Protein AF-A0A1E9A6Q1-F1 (afdb_monomer_lite)

Foldseek 3Di:
DVPVVVVCLVCVLVVCVVVLVVCCVVCVVVVPVLVVLCCCCVVCVVVLLVVLVVLLVVLVVCVVCVVVCCPPACVVVDDPVVSVSLNVLSVVLNVLSVVLNVCSVCQPPPDPDSSVNVSSSVVNVVSVVVNVVVVVVRVVVRVVVVVVVVVVVVVVVVVVVVVVVVVVVVVVVVD

Secondary structure (DSSP, 8-state):
-HHHHHHHHHHHHHHHHHHHHHHHHHHHTTSHHHHHHHHHHHHHHHHHHHHHHHHHHHHHHHHHHTTTTTTTSGGGGS-HHHHHHHHHHHHHHHHHHHHHHHHHHSTTTS---HHHHHHHHHHHHHHHHHHHHHHHHHHHHHHHHHHHHHHHHHHHHHHHHHHHHHHHHHHHHT-

Structure (mmCIF, N/CA/C/O backbone):
data_AF-A0A1E9A6Q1-F1
#
_entry.id   AF-A0A1E9A6Q1-F1
#
loop_
_atom_site.group_PDB
_atom_site.id
_atom_site.type_symbol
_atom_site.label_atom_id
_atom_site.label_alt_id
_atom_site.label_comp_id
_atom_site.label_asym_id
_atom_site.label_entity_id
_atom_site.label_seq_id
_atom_site.pdbx_PDB_ins_code
_atom_site.Cartn_x
_atom_site.Cartn_y
_atom_site.Cartn_z
_atom_site.occupancy
_atom_site.B_iso_or_equiv
_atom_site.auth_seq_id
_atom_site.auth_comp_id
_atom_site.auth_asym_id
_atom_site.auth_atom_id
_atom_site.pdbx_PDB_model_num
ATOM 1 N N . MET A 1 1 ? 8.709 -5.903 23.630 1.00 38.72 1 MET A N 1
ATOM 2 C CA . MET A 1 1 ? 8.056 -6.219 22.333 1.00 38.72 1 MET A CA 1
ATOM 3 C C . MET A 1 1 ? 7.554 -4.999 21.548 1.00 38.72 1 MET A C 1
ATOM 5 O O . MET A 1 1 ? 7.829 -4.946 20.360 1.00 38.72 1 MET A O 1
ATOM 9 N N . LYS A 1 2 ? 6.906 -3.986 22.155 1.00 47.47 2 LYS A N 1
ATOM 10 C CA . LYS A 1 2 ? 6.369 -2.810 21.418 1.00 47.47 2 LYS A CA 1
ATOM 11 C C . LYS A 1 2 ? 7.411 -1.926 20.697 1.00 47.47 2 LYS A C 1
ATOM 13 O O . LYS A 1 2 ? 7.104 -1.381 19.648 1.00 47.47 2 LYS A O 1
ATOM 18 N N . LYS A 1 3 ? 8.636 -1.774 21.222 1.00 48.47 3 LYS A N 1
ATOM 19 C CA . LYS A 1 3 ? 9.661 -0.891 20.614 1.00 48.47 3 LYS A CA 1
ATOM 20 C C . LYS A 1 3 ? 10.274 -1.452 19.323 1.00 48.47 3 LYS A C 1
ATOM 22 O O . LYS A 1 3 ? 10.491 -0.691 18.391 1.00 48.47 3 LYS A O 1
ATOM 27 N N . ILE A 1 4 ? 10.516 -2.764 19.267 1.00 51.31 4 ILE A N 1
ATOM 28 C CA . ILE A 1 4 ? 11.171 -3.425 18.125 1.00 51.31 4 ILE A CA 1
ATOM 29 C C . ILE A 1 4 ? 10.253 -3.426 16.902 1.00 51.31 4 ILE A C 1
ATOM 31 O O . ILE A 1 4 ? 10.698 -3.076 15.819 1.00 51.31 4 ILE A O 1
AT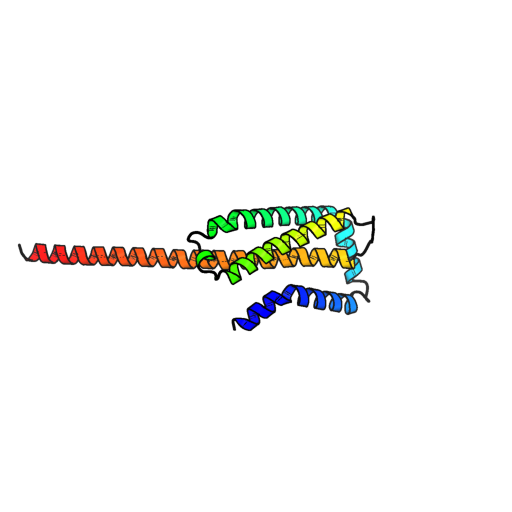OM 35 N N . TRP A 1 5 ? 8.960 -3.704 17.088 1.00 52.59 5 TRP A N 1
ATOM 36 C CA . TRP A 1 5 ? 7.969 -3.621 16.011 1.00 52.59 5 TRP A CA 1
ATOM 37 C C . TRP A 1 5 ? 7.861 -2.216 15.414 1.00 52.59 5 TRP A C 1
ATOM 39 O O . TRP A 1 5 ? 7.876 -2.079 14.199 1.00 52.59 5 TRP A O 1
ATOM 49 N N . VAL A 1 6 ? 7.859 -1.174 16.252 1.00 58.09 6 VAL A N 1
ATOM 50 C CA . VAL A 1 6 ? 7.819 0.228 15.796 1.00 58.09 6 VAL A CA 1
ATOM 51 C C . VAL A 1 6 ? 9.105 0.628 15.059 1.00 58.09 6 VAL A C 1
ATOM 53 O O . VAL A 1 6 ? 9.056 1.396 14.101 1.00 58.09 6 VAL A O 1
ATOM 56 N N . LEU A 1 7 ? 10.262 0.109 15.486 1.00 53.72 7 LEU A N 1
ATOM 57 C CA . LEU A 1 7 ? 11.541 0.283 14.790 1.00 53.72 7 LEU A CA 1
ATOM 58 C C . LEU A 1 7 ? 11.526 -0.419 13.425 1.00 53.72 7 LEU A C 1
ATOM 60 O O . LEU A 1 7 ? 11.816 0.216 12.415 1.00 53.72 7 LEU A O 1
ATOM 64 N N . ILE A 1 8 ? 11.116 -1.686 13.383 1.00 57.28 8 ILE A N 1
ATOM 65 C CA . ILE A 1 8 ? 10.976 -2.458 12.145 1.00 57.28 8 ILE A CA 1
ATOM 66 C C . ILE A 1 8 ? 10.006 -1.752 11.193 1.00 57.28 8 ILE A C 1
ATOM 68 O O . ILE A 1 8 ? 10.341 -1.567 10.034 1.00 57.28 8 ILE A O 1
ATOM 72 N N . GLU A 1 9 ? 8.862 -1.256 11.668 1.00 61.94 9 GLU A N 1
ATOM 73 C CA . GLU A 1 9 ? 7.906 -0.482 10.867 1.00 61.94 9 GLU A CA 1
ATOM 74 C C . GLU A 1 9 ? 8.513 0.795 10.276 1.00 61.94 9 GLU A C 1
ATOM 76 O O . GLU A 1 9 ? 8.374 1.061 9.077 1.00 61.94 9 GLU A O 1
ATOM 81 N N . LYS A 1 10 ? 9.196 1.583 11.115 1.00 65.69 10 LYS A N 1
ATOM 82 C CA . LYS A 1 10 ? 9.752 2.884 10.732 1.00 65.69 10 LYS A CA 1
ATOM 83 C C . LYS A 1 10 ? 10.877 2.739 9.711 1.00 65.69 10 LYS A C 1
ATOM 85 O O . LYS A 1 10 ? 10.986 3.576 8.819 1.00 65.69 10 LYS A O 1
ATOM 90 N N . TYR A 1 11 ? 11.677 1.683 9.830 1.00 68.88 11 TYR A N 1
ATOM 91 C CA . TYR A 1 11 ? 12.839 1.459 8.978 1.00 68.88 11 TYR A CA 1
ATOM 92 C C . TYR A 1 11 ? 12.615 0.417 7.883 1.00 68.88 11 TYR A C 1
ATOM 94 O O . TYR A 1 11 ? 13.499 0.270 7.060 1.00 68.88 11 TYR A O 1
ATOM 102 N N . LEU A 1 12 ? 11.464 -0.261 7.790 1.00 71.62 12 LEU A N 1
ATOM 103 C CA . LEU A 1 12 ? 11.257 -1.344 6.811 1.00 71.62 12 LEU A CA 1
ATOM 104 C C . LEU A 1 12 ? 11.506 -0.901 5.369 1.00 71.62 12 LEU A C 1
ATOM 106 O O . LEU A 1 12 ? 12.171 -1.610 4.631 1.00 71.62 12 LEU A O 1
ATOM 110 N N . LEU A 1 13 ? 11.014 0.283 4.985 1.00 68.62 13 LEU A N 1
ATOM 111 C CA . LEU A 1 13 ? 11.240 0.835 3.644 1.00 68.62 13 LEU A CA 1
ATOM 112 C C . LEU A 1 13 ? 12.719 1.169 3.415 1.00 68.62 13 LEU A C 1
ATOM 114 O O . LEU A 1 13 ? 13.244 0.926 2.336 1.00 68.62 13 LEU A O 1
ATOM 118 N N . PHE A 1 14 ? 13.402 1.680 4.441 1.00 72.44 14 PHE A N 1
ATOM 119 C CA . PHE A 1 14 ? 14.826 2.005 4.369 1.00 72.44 14 PHE A CA 1
ATOM 120 C C . PHE A 1 14 ? 15.695 0.742 4.315 1.00 72.44 14 PHE A C 1
ATOM 122 O O . PHE A 1 14 ? 16.576 0.625 3.475 1.00 72.44 14 PHE A O 1
ATOM 129 N N . ILE A 1 15 ? 15.403 -0.239 5.166 1.00 76.44 15 ILE A N 1
ATOM 130 C CA . ILE A 1 15 ? 16.050 -1.551 5.192 1.00 76.44 15 ILE A CA 1
ATOM 131 C C . ILE A 1 15 ? 15.820 -2.264 3.861 1.00 76.44 15 ILE A C 1
ATOM 133 O O . ILE A 1 15 ? 16.765 -2.810 3.306 1.00 76.44 15 ILE A O 1
ATOM 137 N N . PHE A 1 16 ? 14.600 -2.215 3.318 1.00 79.31 16 PHE A N 1
ATOM 138 C CA . PHE A 1 16 ? 14.285 -2.775 2.008 1.00 79.31 16 PHE A CA 1
ATOM 139 C C . PHE A 1 16 ? 15.075 -2.085 0.895 1.00 79.31 16 PHE A C 1
ATOM 141 O O . PHE A 1 16 ? 15.655 -2.766 0.061 1.00 79.31 16 PHE A O 1
ATOM 148 N N . PHE A 1 17 ? 15.173 -0.753 0.916 1.00 79.38 17 PHE A N 1
ATOM 149 C CA . PHE A 1 17 ? 15.985 0.001 -0.040 1.00 79.38 17 PHE A CA 1
ATOM 150 C C . PHE A 1 17 ? 17.470 -0.391 0.015 1.00 79.38 17 PHE A C 1
ATOM 152 O O . PHE A 1 17 ? 18.090 -0.628 -1.023 1.00 79.38 17 PHE A O 1
ATOM 159 N N . VAL A 1 18 ? 18.036 -0.511 1.221 1.00 80.56 18 VAL A N 1
ATOM 160 C CA . VAL A 1 18 ? 19.438 -0.907 1.431 1.00 80.56 18 VAL A CA 1
ATOM 161 C C . VAL A 1 18 ? 19.674 -2.354 0.991 1.00 80.56 18 VAL A C 1
ATOM 163 O O . VAL A 1 18 ? 20.630 -2.620 0.266 1.00 80.56 18 VAL A O 1
ATOM 166 N N . LEU A 1 19 ? 18.789 -3.283 1.366 1.00 82.31 19 LEU A N 1
ATOM 167 C CA . LEU A 1 19 ? 18.858 -4.684 0.942 1.00 82.31 19 LEU A CA 1
ATOM 168 C C . LEU A 1 19 ? 18.724 -4.824 -0.569 1.00 82.31 19 LEU A C 1
ATOM 170 O O . LEU A 1 19 ? 19.503 -5.548 -1.175 1.00 82.31 19 LEU A O 1
ATOM 174 N N . TYR A 1 20 ? 17.776 -4.120 -1.182 1.00 80.56 20 TYR A N 1
ATOM 175 C CA . TYR A 1 20 ? 17.588 -4.146 -2.627 1.00 80.56 20 TYR A CA 1
ATOM 176 C C . TYR A 1 20 ? 18.821 -3.611 -3.358 1.00 80.56 20 TYR A C 1
ATOM 178 O O . TYR A 1 20 ? 19.280 -4.227 -4.314 1.00 80.56 20 TYR A O 1
ATOM 186 N N . SER A 1 21 ? 19.414 -2.523 -2.859 1.00 78.94 21 SER A N 1
ATOM 187 C CA . SER A 1 21 ? 20.652 -1.970 -3.416 1.00 78.94 21 SER A CA 1
ATOM 188 C C . SER A 1 21 ? 21.826 -2.949 -3.290 1.00 78.94 21 SER A C 1
ATOM 190 O O . SER A 1 21 ? 22.585 -3.114 -4.240 1.00 78.94 21 SER A O 1
ATOM 192 N N . LEU A 1 22 ? 21.947 -3.654 -2.159 1.00 81.00 22 LEU A N 1
ATOM 193 C CA . LEU A 1 22 ? 22.960 -4.698 -1.954 1.00 81.00 22 LEU A CA 1
ATOM 194 C C . LEU A 1 22 ? 22.743 -5.911 -2.868 1.00 81.00 22 LEU A C 1
ATOM 196 O O . LEU A 1 22 ? 23.688 -6.383 -3.494 1.00 81.00 22 LEU A O 1
ATOM 200 N N . ILE A 1 23 ? 21.505 -6.400 -2.974 1.00 79.06 23 ILE A N 1
ATOM 201 C CA . ILE A 1 23 ? 21.120 -7.505 -3.863 1.00 79.06 23 ILE A CA 1
ATOM 202 C C . ILE A 1 23 ? 21.427 -7.130 -5.309 1.00 79.06 23 ILE A C 1
ATOM 204 O O . ILE A 1 23 ? 22.001 -7.931 -6.038 1.00 79.06 23 ILE A O 1
ATOM 208 N N . TYR A 1 24 ? 21.099 -5.907 -5.717 1.00 74.88 24 TYR A N 1
ATOM 209 C CA . TYR A 1 24 ? 21.413 -5.415 -7.048 1.00 74.88 24 TYR A CA 1
ATOM 210 C C . TYR A 1 24 ? 22.920 -5.296 -7.283 1.00 74.88 24 TYR A C 1
ATOM 212 O O . TYR A 1 24 ? 23.399 -5.658 -8.350 1.00 74.88 24 TYR A O 1
ATOM 220 N N . TRP A 1 25 ? 23.691 -4.857 -6.291 1.00 75.31 25 TRP A N 1
ATOM 221 C CA . TRP A 1 25 ? 25.145 -4.798 -6.417 1.00 75.31 25 TRP A CA 1
ATOM 222 C C . TRP A 1 25 ? 25.772 -6.194 -6.580 1.00 75.31 25 TRP A C 1
ATOM 224 O O . TRP A 1 25 ? 26.616 -6.385 -7.451 1.00 75.31 25 TRP A O 1
ATOM 234 N N . PHE A 1 26 ? 25.302 -7.190 -5.821 1.00 72.06 26 PHE A N 1
ATOM 235 C CA . PHE A 1 26 ? 25.804 -8.569 -5.893 1.00 72.06 26 PHE A CA 1
ATOM 236 C C . PHE A 1 26 ? 25.308 -9.355 -7.116 1.00 72.06 26 PHE A C 1
ATOM 238 O O . PHE A 1 26 ? 26.082 -10.064 -7.753 1.00 72.06 26 PHE A O 1
ATOM 245 N N . LEU A 1 27 ? 24.016 -9.271 -7.442 1.00 67.00 27 LEU A N 1
ATOM 246 C CA . LEU A 1 27 ? 23.370 -10.090 -8.478 1.00 67.00 27 LEU A CA 1
ATOM 247 C C . LEU A 1 27 ? 23.131 -9.339 -9.791 1.00 67.00 27 LEU A C 1
ATOM 249 O O . LEU A 1 27 ? 23.028 -9.970 -10.843 1.00 67.00 27 LEU A O 1
ATOM 253 N N . GLY A 1 28 ? 23.052 -8.009 -9.755 1.00 59.12 28 GLY A N 1
ATOM 254 C CA . GLY A 1 28 ? 22.975 -7.171 -10.953 1.00 59.12 28 GLY A CA 1
ATOM 255 C C . GLY A 1 28 ? 24.265 -7.215 -11.768 1.00 59.12 28 GLY A C 1
ATOM 256 O O . GLY A 1 28 ? 24.197 -7.111 -12.989 1.00 59.12 28 GLY A O 1
ATOM 257 N N . HIS A 1 29 ? 25.411 -7.491 -11.131 1.00 60.12 29 HIS A N 1
ATOM 258 C CA . HIS A 1 29 ? 26.673 -7.741 -11.834 1.00 60.12 29 HIS A CA 1
ATOM 259 C C . HIS A 1 29 ? 26.597 -8.960 -12.772 1.00 60.12 29 HIS A C 1
ATOM 261 O O . HIS A 1 29 ? 27.186 -8.950 -13.848 1.00 60.12 29 HIS A O 1
ATOM 267 N N . ASN A 1 30 ? 25.786 -9.967 -12.424 1.00 62.53 30 ASN A N 1
ATOM 268 C CA . ASN A 1 30 ? 25.598 -11.179 -13.226 1.00 62.53 30 ASN A CA 1
ATOM 269 C C . ASN A 1 30 ? 24.520 -11.037 -14.323 1.00 62.53 30 ASN A C 1
ATOM 271 O O . ASN A 1 30 ? 24.130 -12.043 -14.909 1.00 62.53 30 ASN A O 1
ATOM 275 N N . ASN A 1 31 ? 24.018 -9.824 -14.605 1.00 68.75 31 ASN A N 1
ATOM 276 C CA . ASN A 1 31 ? 23.043 -9.460 -15.655 1.00 68.75 31 ASN A CA 1
ATOM 277 C C . ASN A 1 31 ? 21.668 -10.171 -15.661 1.00 68.75 31 ASN A C 1
ATOM 279 O O . ASN A 1 31 ? 20.727 -9.649 -16.258 1.00 68.75 31 ASN A O 1
ATOM 283 N N . ILE A 1 32 ? 21.493 -11.307 -14.982 1.00 75.19 32 ILE A N 1
ATOM 284 C CA . ILE A 1 32 ? 20.263 -12.117 -15.019 1.00 75.19 32 ILE A CA 1
ATOM 285 C C . ILE A 1 32 ? 19.069 -11.325 -14.477 1.00 75.19 32 ILE A C 1
ATOM 287 O O . ILE A 1 32 ? 18.064 -11.172 -15.167 1.00 75.19 32 ILE A O 1
ATOM 291 N N . LEU A 1 33 ? 19.191 -10.754 -13.276 1.00 72.62 33 LEU A N 1
ATOM 292 C CA . LEU A 1 33 ? 18.111 -9.993 -12.636 1.00 72.62 33 LEU A CA 1
ATOM 293 C C . LEU A 1 33 ? 17.697 -8.768 -13.466 1.00 72.62 33 LEU A C 1
ATOM 295 O O . LEU A 1 33 ? 16.508 -8.530 -13.665 1.00 72.62 33 LEU A O 1
ATOM 299 N N . ASN A 1 34 ? 18.674 -8.052 -14.025 1.00 72.81 34 ASN A N 1
ATOM 300 C CA . ASN A 1 34 ? 18.422 -6.915 -14.908 1.00 72.81 34 ASN A CA 1
ATOM 301 C C . ASN A 1 34 ? 17.711 -7.320 -16.199 1.00 72.81 34 ASN A C 1
ATOM 303 O O . ASN A 1 34 ? 16.773 -6.649 -16.616 1.00 72.81 34 ASN A O 1
ATOM 307 N N . SER A 1 35 ? 18.124 -8.428 -16.818 1.00 77.25 35 SER A N 1
ATOM 308 C CA . SER A 1 35 ? 17.509 -8.913 -18.055 1.00 77.25 35 SER A CA 1
ATOM 309 C C . SER A 1 35 ? 16.052 -9.345 -17.857 1.00 77.25 35 SER A C 1
ATOM 311 O O . SER A 1 35 ? 15.204 -9.031 -18.690 1.00 77.25 35 SER A O 1
ATOM 313 N N . VAL A 1 36 ? 15.734 -9.983 -16.724 1.00 78.38 36 VAL A N 1
ATOM 314 C CA . VAL A 1 36 ? 14.360 -10.369 -16.371 1.00 78.38 36 VAL A CA 1
ATOM 315 C C . VAL A 1 36 ? 13.501 -9.134 -16.111 1.00 78.38 36 VAL A C 1
ATOM 317 O O . VAL A 1 36 ? 12.411 -9.032 -16.671 1.00 78.38 36 VAL A O 1
ATOM 320 N N . PHE A 1 37 ? 13.983 -8.177 -15.309 1.00 78.06 37 PHE A N 1
ATOM 321 C CA . PHE A 1 37 ? 13.235 -6.946 -15.048 1.00 78.06 37 PHE A CA 1
ATOM 322 C C . PHE A 1 37 ? 13.019 -6.127 -16.311 1.00 78.06 37 PHE A C 1
ATOM 324 O O . PHE A 1 37 ? 11.896 -5.693 -16.544 1.00 78.06 37 PHE A O 1
ATOM 331 N N . LYS A 1 38 ? 14.044 -5.986 -17.155 1.00 81.00 38 LYS A N 1
ATOM 332 C CA . LYS A 1 38 ? 13.921 -5.313 -18.448 1.00 81.00 38 LYS A CA 1
ATOM 333 C C . LYS A 1 38 ? 12.855 -5.978 -19.319 1.00 81.00 38 LYS A C 1
ATOM 335 O O . LYS A 1 38 ? 11.979 -5.307 -19.840 1.00 81.00 38 LYS A O 1
ATOM 340 N N . LEU A 1 39 ? 12.858 -7.309 -19.402 1.00 82.25 39 LEU A N 1
ATOM 341 C CA . LEU A 1 39 ? 11.871 -8.047 -20.191 1.00 82.25 39 LEU A CA 1
ATOM 342 C C . LEU A 1 39 ? 10.443 -7.874 -19.658 1.00 82.25 39 LEU A C 1
ATOM 344 O O . LEU A 1 39 ? 9.509 -7.787 -20.453 1.00 82.25 39 LEU A O 1
ATOM 348 N N . ILE A 1 40 ? 10.263 -7.834 -18.336 1.00 80.69 40 ILE A N 1
ATOM 349 C CA . ILE A 1 40 ? 8.954 -7.611 -17.710 1.00 80.69 40 ILE A CA 1
ATOM 350 C C . ILE A 1 40 ? 8.486 -6.172 -17.938 1.00 80.69 40 ILE A C 1
ATOM 352 O O . ILE A 1 40 ? 7.348 -5.982 -18.361 1.00 80.69 40 ILE A O 1
ATOM 356 N N . ILE A 1 41 ? 9.344 -5.186 -17.679 1.00 81.25 41 ILE A N 1
ATOM 357 C CA . ILE A 1 41 ? 9.017 -3.762 -17.799 1.00 81.25 41 ILE A CA 1
ATOM 358 C C . ILE A 1 41 ? 8.713 -3.430 -19.262 1.00 81.25 41 ILE A C 1
ATOM 360 O O . ILE A 1 41 ? 7.595 -3.023 -19.556 1.00 81.25 41 ILE A O 1
ATOM 364 N N . ASP A 1 42 ? 9.614 -3.738 -20.194 1.00 79.56 42 ASP A N 1
ATOM 365 C CA . ASP A 1 42 ? 9.457 -3.361 -21.605 1.00 79.56 42 ASP A CA 1
ATOM 366 C C . ASP A 1 42 ? 8.236 -4.036 -22.254 1.00 79.56 42 ASP A C 1
ATOM 368 O O . ASP A 1 42 ? 7.524 -3.423 -23.045 1.00 79.56 42 ASP A O 1
ATOM 372 N N . LYS A 1 43 ? 7.948 -5.306 -21.920 1.00 80.81 43 LYS A N 1
ATOM 373 C CA . LYS A 1 43 ? 6.824 -6.040 -22.537 1.00 80.81 43 LYS A CA 1
ATOM 374 C C . LYS A 1 43 ? 5.475 -5.798 -21.874 1.00 80.81 43 LYS A C 1
ATOM 376 O O . LYS A 1 43 ? 4.451 -6.141 -22.467 1.00 80.81 43 LYS A O 1
ATOM 381 N N . ARG A 1 44 ? 5.445 -5.342 -20.620 1.00 83.81 44 ARG A N 1
ATOM 382 C CA . ARG A 1 44 ? 4.213 -5.253 -19.818 1.00 83.81 44 ARG A CA 1
ATOM 383 C C . ARG A 1 44 ? 4.006 -3.887 -19.172 1.00 83.81 44 ARG A C 1
ATOM 385 O O . ARG A 1 44 ? 3.134 -3.795 -18.311 1.00 83.81 44 ARG A O 1
ATOM 392 N N . ASN A 1 45 ? 4.729 -2.848 -19.591 1.00 82.31 45 ASN A N 1
ATOM 393 C CA . ASN A 1 45 ? 4.640 -1.510 -19.001 1.00 82.31 45 ASN A CA 1
ATOM 394 C C . ASN A 1 45 ? 3.187 -1.020 -18.878 1.00 82.31 45 ASN A C 1
ATOM 396 O O . ASN A 1 45 ? 2.749 -0.668 -17.788 1.00 82.31 45 ASN A O 1
ATOM 400 N N . ASP A 1 46 ? 2.391 -1.139 -19.945 1.00 85.38 46 ASP A N 1
ATOM 401 C CA . ASP A 1 46 ? 0.976 -0.731 -19.946 1.00 85.38 46 ASP A CA 1
ATOM 402 C C . ASP A 1 46 ? 0.153 -1.430 -18.854 1.00 85.38 46 ASP A C 1
ATOM 404 O O . ASP A 1 46 ? -0.677 -0.824 -18.175 1.00 85.38 46 ASP A O 1
ATOM 408 N N . VAL A 1 47 ? 0.404 -2.725 -18.641 1.00 89.50 47 VAL A N 1
ATOM 409 C CA . VAL A 1 47 ? -0.260 -3.503 -17.589 1.00 89.50 47 VAL A CA 1
ATOM 410 C C . VAL A 1 47 ? 0.181 -3.012 -16.211 1.00 89.50 47 VAL A C 1
ATOM 412 O O . VAL A 1 47 ? -0.654 -2.877 -15.318 1.00 89.50 47 VAL A O 1
ATOM 415 N N . LEU A 1 48 ? 1.469 -2.721 -16.025 1.00 89.50 48 LEU A N 1
ATOM 416 C CA . LEU A 1 48 ? 2.010 -2.244 -14.752 1.00 89.50 48 LEU A CA 1
ATOM 417 C C . LEU A 1 48 ? 1.500 -0.836 -14.404 1.00 89.50 48 LEU A C 1
ATOM 419 O O . LEU A 1 48 ? 1.127 -0.592 -13.255 1.00 89.50 48 LEU A O 1
ATOM 423 N N . VAL A 1 49 ? 1.388 0.061 -15.385 1.00 90.06 49 VAL A N 1
ATOM 424 C CA . VAL A 1 49 ? 0.787 1.398 -15.229 1.00 90.06 49 VAL A CA 1
ATOM 425 C C . VAL A 1 49 ? -0.697 1.300 -14.859 1.00 90.06 49 VAL A C 1
ATOM 427 O O . VAL A 1 49 ? -1.174 2.019 -13.973 1.00 90.06 49 VAL A O 1
ATOM 430 N N . ASN A 1 50 ? -1.431 0.360 -15.458 1.00 92.56 50 ASN A N 1
ATOM 431 C CA . ASN A 1 50 ? -2.819 0.089 -15.081 1.00 92.56 50 ASN A CA 1
ATOM 432 C C . ASN A 1 50 ? -2.931 -0.417 -13.635 1.00 92.56 50 ASN A C 1
ATOM 434 O O . ASN A 1 50 ? -3.777 0.059 -12.877 1.00 92.56 50 ASN A O 1
ATOM 438 N N . VAL A 1 51 ? -2.050 -1.330 -13.213 1.00 91.94 51 VAL A N 1
ATOM 439 C CA . VAL A 1 51 ? -1.991 -1.800 -11.818 1.00 91.94 51 VAL A CA 1
ATOM 440 C C . VAL A 1 51 ? -1.701 -0.643 -10.857 1.00 91.94 51 VAL A C 1
ATOM 442 O O . VAL A 1 51 ? -2.370 -0.520 -9.830 1.00 91.94 51 VAL A O 1
ATOM 445 N N . ALA A 1 52 ? -0.767 0.246 -11.198 1.00 92.50 52 ALA A N 1
ATOM 446 C CA . ALA A 1 52 ? -0.473 1.432 -10.396 1.00 92.50 52 ALA A CA 1
ATOM 447 C C . ALA A 1 52 ? -1.695 2.355 -10.254 1.00 92.50 52 ALA A C 1
ATOM 449 O O . ALA A 1 52 ? -1.983 2.846 -9.162 1.00 92.50 52 ALA A O 1
ATOM 450 N N . SER A 1 53 ? -2.466 2.527 -11.329 1.00 93.56 53 SER A N 1
ATOM 451 C CA . SER A 1 53 ? -3.707 3.313 -11.322 1.00 93.56 53 SER A CA 1
ATOM 452 C C . SER A 1 53 ? -4.775 2.700 -10.408 1.00 93.56 53 SER A C 1
ATOM 454 O O . SER A 1 53 ? -5.434 3.415 -9.649 1.00 93.56 53 SER A O 1
ATOM 456 N N . ILE A 1 54 ? -4.902 1.368 -10.402 1.00 94.81 54 ILE A N 1
ATOM 457 C CA . ILE A 1 54 ? -5.784 0.642 -9.473 1.00 94.81 54 ILE A CA 1
ATOM 458 C C . ILE A 1 54 ? -5.351 0.882 -8.024 1.00 94.81 54 ILE A C 1
ATOM 460 O O . ILE A 1 54 ? -6.191 1.153 -7.163 1.00 94.81 54 ILE A O 1
ATOM 464 N N . PHE A 1 55 ? -4.048 0.826 -7.739 1.00 93.44 55 PHE A N 1
ATOM 465 C CA . PHE A 1 55 ? -3.538 1.098 -6.397 1.00 93.44 55 PHE A CA 1
ATOM 466 C C . PHE A 1 55 ? -3.830 2.528 -5.947 1.00 93.44 55 PHE A C 1
ATOM 468 O O . PHE A 1 55 ? -4.265 2.716 -4.812 1.00 93.44 55 PHE A O 1
ATOM 475 N N . ILE A 1 56 ? -3.687 3.523 -6.826 1.00 93.88 56 ILE A N 1
ATOM 476 C CA . ILE A 1 56 ? -4.083 4.908 -6.529 1.00 93.88 56 ILE A CA 1
ATOM 477 C C . ILE A 1 56 ? -5.563 4.970 -6.131 1.00 93.88 56 ILE A C 1
ATOM 479 O O . ILE A 1 56 ? -5.885 5.506 -5.069 1.00 93.88 56 ILE A O 1
ATOM 483 N N . GLY A 1 57 ? -6.455 4.373 -6.929 1.00 92.38 57 GLY A N 1
ATOM 484 C CA . GLY A 1 57 ? -7.889 4.328 -6.630 1.00 92.38 57 GLY A CA 1
ATOM 485 C C . GLY A 1 57 ? -8.196 3.651 -5.291 1.00 92.38 57 GLY A C 1
ATOM 486 O O . GLY A 1 57 ? -9.001 4.155 -4.501 1.00 92.38 57 GLY A O 1
ATOM 487 N N . MET A 1 58 ? -7.501 2.554 -4.985 1.00 93.38 58 MET A N 1
ATOM 488 C CA . MET A 1 58 ? -7.613 1.853 -3.706 1.00 93.38 58 MET A CA 1
ATOM 489 C C . MET A 1 58 ? -7.168 2.739 -2.534 1.00 93.38 58 MET A C 1
ATOM 491 O O . MET A 1 58 ? -7.888 2.835 -1.541 1.00 93.38 58 MET A O 1
ATOM 495 N N . TYR A 1 59 ? -6.020 3.414 -2.630 1.00 93.44 59 TYR A N 1
ATOM 496 C CA . TYR A 1 59 ? -5.526 4.280 -1.556 1.00 93.44 59 TYR A CA 1
ATOM 497 C C . TYR A 1 59 ? -6.443 5.473 -1.302 1.00 93.44 59 TYR A C 1
ATOM 499 O O . TYR A 1 59 ? -6.715 5.778 -0.141 1.00 93.44 59 TYR A O 1
ATOM 507 N N . ILE A 1 60 ? -6.964 6.109 -2.356 1.00 92.69 60 ILE A N 1
ATOM 508 C CA . ILE A 1 60 ? -7.952 7.190 -2.228 1.00 92.69 60 ILE A CA 1
ATOM 509 C C . ILE A 1 60 ? -9.209 6.667 -1.531 1.00 92.69 60 ILE A C 1
ATOM 511 O O . ILE A 1 60 ? -9.681 7.282 -0.578 1.00 92.69 60 ILE A O 1
ATOM 515 N N . SER A 1 61 ? -9.714 5.505 -1.950 1.00 91.38 61 SER A N 1
ATOM 516 C CA . SER A 1 61 ? -10.900 4.891 -1.346 1.00 91.38 61 SER A CA 1
ATOM 517 C C . SER A 1 61 ? -10.690 4.613 0.142 1.00 91.38 61 SER A C 1
ATOM 519 O O . SER A 1 61 ? -11.509 5.010 0.966 1.00 91.38 61 SER A O 1
ATOM 521 N N . ILE A 1 62 ? -9.562 4.003 0.519 1.00 87.19 62 ILE A N 1
ATOM 522 C CA . ILE A 1 62 ? -9.233 3.751 1.928 1.00 87.19 62 ILE A CA 1
ATOM 523 C C . ILE A 1 62 ? -9.160 5.069 2.705 1.00 87.19 62 ILE A C 1
ATOM 525 O O . ILE A 1 62 ? -9.694 5.141 3.808 1.00 87.19 62 ILE A O 1
ATOM 529 N N . LEU A 1 63 ? -8.547 6.111 2.135 1.00 88.12 63 LEU A N 1
ATOM 530 C CA . LEU A 1 63 ? -8.401 7.420 2.774 1.00 88.12 63 LEU A CA 1
ATOM 531 C C . LEU A 1 63 ? -9.753 8.119 2.991 1.00 88.12 63 LEU A C 1
ATOM 533 O O . LEU A 1 63 ? -9.941 8.752 4.026 1.00 88.12 63 LEU A O 1
ATOM 537 N N . LEU A 1 64 ? -10.703 7.961 2.065 1.00 86.81 64 LEU A N 1
ATOM 538 C CA . LEU A 1 64 ? -12.060 8.508 2.176 1.00 86.81 64 LEU A CA 1
ATOM 539 C C . LEU A 1 64 ? -12.920 7.772 3.204 1.00 86.81 64 LEU A C 1
ATOM 541 O O . LEU A 1 64 ? -13.699 8.403 3.915 1.00 86.81 64 LEU A O 1
ATOM 545 N N . ILE A 1 65 ? -12.795 6.447 3.299 1.00 81.69 65 ILE A N 1
ATOM 546 C CA . ILE A 1 65 ? -13.584 5.673 4.266 1.00 81.69 65 ILE A CA 1
ATOM 547 C C . ILE A 1 65 ? -12.948 5.751 5.670 1.00 81.69 65 ILE A C 1
ATOM 549 O O . ILE A 1 65 ? -13.634 5.594 6.680 1.00 81.69 65 ILE A O 1
ATOM 553 N N . TYR A 1 66 ? -11.655 6.079 5.753 1.00 76.12 66 TYR A N 1
ATOM 554 C CA . TYR A 1 66 ? -10.877 6.169 6.992 1.00 76.12 66 TYR A CA 1
ATOM 555 C C . TYR A 1 66 ? -11.548 6.953 8.141 1.00 76.12 66 TYR A C 1
ATOM 557 O O . TYR A 1 66 ? -11.590 6.430 9.256 1.00 76.12 66 TYR A O 1
ATOM 565 N N . PRO A 1 67 ? -12.115 8.160 7.921 1.00 71.94 67 PRO A N 1
ATOM 566 C CA . PRO A 1 67 ? -12.770 8.939 8.974 1.00 71.94 67 PRO A CA 1
ATOM 567 C C . PRO A 1 67 ? -14.085 8.315 9.449 1.00 71.94 67 PRO A C 1
ATOM 569 O O . PRO A 1 67 ? -14.403 8.379 10.634 1.00 71.94 67 PRO A O 1
ATOM 572 N N . SER A 1 68 ? -14.833 7.676 8.544 1.00 68.50 68 SER A N 1
ATOM 573 C CA . SER A 1 68 ? -16.139 7.069 8.851 1.00 68.50 68 SER A CA 1
ATOM 574 C C . SER A 1 68 ? -16.017 5.933 9.863 1.00 68.50 68 SER A C 1
ATOM 576 O O . SER A 1 68 ? -16.895 5.721 10.691 1.00 68.50 68 SER A O 1
ATOM 578 N N . TYR A 1 69 ? -14.889 5.231 9.839 1.00 63.28 69 TYR A N 1
ATOM 579 C CA . TYR A 1 69 ? -14.591 4.161 10.777 1.00 63.28 69 TYR A CA 1
ATOM 580 C C . TYR A 1 69 ? -13.985 4.627 12.109 1.00 63.28 69 TYR A C 1
ATOM 582 O O . TYR A 1 69 ? -13.818 3.823 13.032 1.00 63.28 69 TYR A O 1
ATOM 590 N N . MET A 1 70 ? -13.644 5.912 12.226 1.00 59.91 70 MET A N 1
ATOM 591 C CA . MET A 1 70 ? -13.088 6.484 13.451 1.00 59.91 70 MET A CA 1
ATOM 592 C C . MET A 1 70 ? -14.144 6.581 14.561 1.00 59.91 70 MET A C 1
ATOM 594 O O . MET A 1 70 ? -13.808 6.509 15.738 1.00 59.91 70 MET A O 1
ATOM 598 N N . ILE A 1 71 ? -15.425 6.692 14.197 1.00 54.88 71 ILE A N 1
ATOM 599 C CA . ILE A 1 71 ? -16.536 6.816 15.142 1.00 54.88 71 ILE A CA 1
ATOM 600 C C . ILE A 1 71 ? -17.064 5.411 15.474 1.00 54.88 71 ILE A C 1
ATOM 602 O O . ILE A 1 71 ? -17.822 4.817 14.712 1.00 54.88 71 ILE A O 1
ATOM 606 N N . GLY A 1 72 ? -16.647 4.858 16.618 1.00 55.22 72 GLY A N 1
ATOM 607 C CA . GLY A 1 72 ? -17.185 3.607 17.176 1.00 55.22 72 GLY A CA 1
ATOM 608 C C . GLY A 1 72 ? -16.579 2.291 16.656 1.00 55.22 72 GLY A C 1
ATOM 609 O O . GLY A 1 72 ? -16.962 1.225 17.152 1.00 55.22 72 GLY A O 1
ATOM 610 N N . GLY A 1 73 ? -15.634 2.343 15.709 1.00 59.12 73 GLY A N 1
ATOM 611 C CA . GLY A 1 73 ? -14.843 1.196 15.230 1.00 59.12 73 GLY A CA 1
ATOM 612 C C . GLY A 1 73 ? -13.575 0.943 16.059 1.00 59.12 73 GLY A C 1
ATOM 613 O O . GLY A 1 73 ? -13.283 1.644 17.025 1.00 59.12 73 GLY A O 1
ATOM 614 N N . GLY A 1 74 ? -12.763 -0.053 15.711 1.00 56.44 74 GLY A N 1
ATOM 615 C CA . GLY A 1 74 ? -11.506 -0.338 16.427 1.00 56.44 74 GLY A CA 1
ATOM 616 C C . GLY A 1 74 ? -1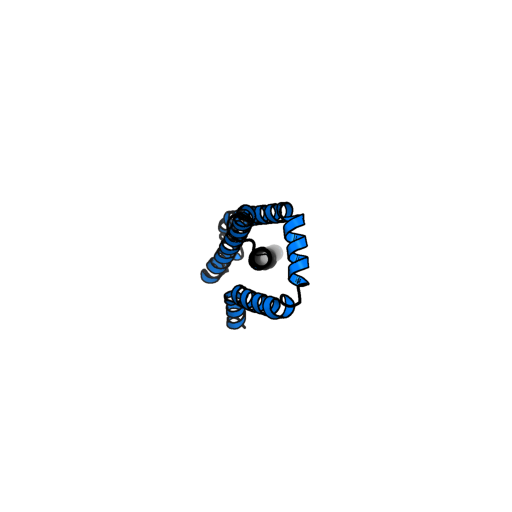0.415 0.697 16.211 1.00 56.44 74 GLY A C 1
ATOM 617 O O . GLY A 1 74 ? -9.501 0.767 17.034 1.00 56.44 74 GLY A O 1
ATOM 618 N N . LEU A 1 75 ? -10.550 1.546 15.187 1.00 57.44 75 LEU A N 1
ATOM 619 C CA . LEU A 1 75 ? -9.756 2.766 15.008 1.00 57.44 75 LEU A CA 1
ATOM 620 C C . LEU A 1 75 ? -9.919 3.754 16.169 1.00 57.44 75 LEU A C 1
ATOM 622 O O . LEU A 1 75 ? -8.951 4.430 16.504 1.00 57.44 75 LEU A O 1
ATOM 626 N N . ASP A 1 76 ? -11.078 3.783 16.832 1.00 57.97 76 ASP A N 1
ATOM 627 C CA . ASP A 1 76 ? -11.334 4.621 18.015 1.00 57.97 76 ASP A CA 1
ATOM 628 C C . ASP A 1 76 ? -10.428 4.230 19.200 1.00 57.97 76 ASP A C 1
ATOM 630 O O . ASP A 1 76 ? -10.007 5.047 20.017 1.00 57.97 76 ASP A O 1
ATOM 634 N N . LYS A 1 77 ? -10.037 2.949 19.265 1.00 59.66 77 LYS A N 1
ATOM 635 C CA . LYS A 1 77 ? -9.117 2.432 20.289 1.00 59.66 77 LYS A CA 1
ATOM 636 C C . LYS A 1 77 ? -7.642 2.583 19.916 1.00 59.66 77 LYS A C 1
ATOM 638 O O . LYS A 1 77 ? -6.778 2.348 20.769 1.00 59.66 77 LYS A O 1
ATOM 643 N N . LEU A 1 78 ? -7.311 2.942 18.672 1.00 63.06 78 LEU A N 1
ATOM 644 C CA . LEU A 1 78 ? -5.927 3.226 18.307 1.00 63.06 78 LEU A CA 1
ATOM 645 C C . LEU A 1 78 ? -5.504 4.568 18.907 1.00 63.06 78 LEU A C 1
ATOM 647 O O . LEU A 1 78 ? -6.167 5.589 18.768 1.00 63.06 78 LEU A O 1
ATOM 651 N N . SER A 1 79 ? -4.329 4.584 19.543 1.00 62.94 79 SER A N 1
ATOM 652 C CA . SER A 1 79 ? -3.725 5.849 19.970 1.00 62.94 79 SER A CA 1
ATOM 653 C C . SER A 1 79 ? -3.597 6.807 18.776 1.00 62.94 79 SER A C 1
ATOM 655 O O . SER A 1 79 ? -3.232 6.371 17.679 1.00 62.94 79 SER A O 1
ATOM 657 N N . LYS A 1 80 ? -3.800 8.117 18.997 1.00 68.56 80 LYS A N 1
ATOM 658 C CA . LYS A 1 80 ? -3.638 9.174 17.970 1.00 68.56 80 LYS A CA 1
ATOM 659 C C . LYS A 1 80 ? -2.343 9.025 17.152 1.00 68.56 80 LYS A C 1
ATOM 661 O O . LYS A 1 80 ? -2.304 9.337 15.968 1.00 68.56 80 LYS A O 1
ATOM 666 N N . LYS A 1 81 ? -1.282 8.500 17.774 1.00 68.19 81 LYS A N 1
ATOM 667 C CA . LYS A 1 81 ? 0.006 8.222 17.131 1.00 68.19 81 LYS A CA 1
ATOM 668 C C . LYS A 1 81 ? -0.076 7.131 16.060 1.00 68.19 81 LYS A C 1
ATOM 670 O O . LYS A 1 81 ? 0.450 7.321 14.970 1.00 68.19 81 LYS A O 1
ATOM 675 N N . ASN A 1 82 ? -0.720 6.005 16.351 1.00 69.69 82 ASN A N 1
ATOM 676 C CA . ASN A 1 82 ? -0.830 4.902 15.393 1.00 69.69 82 ASN A CA 1
ATOM 677 C C . ASN A 1 82 ? -1.781 5.252 14.242 1.00 69.69 82 ASN A C 1
ATOM 679 O O . ASN A 1 82 ? -1.527 4.867 13.105 1.00 69.69 82 ASN A O 1
ATOM 683 N N . TYR A 1 83 ? -2.810 6.056 14.524 1.00 73.56 83 TYR A N 1
ATOM 684 C CA . TYR A 1 83 ? -3.671 6.649 13.503 1.00 73.56 83 TYR A CA 1
ATOM 685 C C . TYR A 1 83 ? -2.864 7.464 12.477 1.00 73.56 83 TYR A C 1
ATOM 687 O O . TYR A 1 83 ? -2.917 7.195 11.278 1.00 73.56 83 TYR A O 1
ATOM 695 N N . LEU A 1 84 ? -2.019 8.389 12.936 1.00 76.25 84 LEU A N 1
ATOM 696 C CA . LEU A 1 84 ? -1.175 9.178 12.031 1.00 76.25 84 LEU A CA 1
ATOM 697 C C . LEU A 1 84 ? -0.186 8.312 11.238 1.00 76.25 84 LEU A C 1
ATOM 699 O O . LEU A 1 84 ? 0.058 8.578 10.063 1.00 76.25 84 LEU A O 1
ATOM 703 N N . ILE A 1 85 ? 0.367 7.261 11.855 1.00 77.44 85 ILE A N 1
ATOM 704 C CA . ILE A 1 85 ? 1.273 6.317 11.180 1.00 77.44 85 ILE A CA 1
ATOM 705 C C . ILE A 1 85 ? 0.554 5.593 10.035 1.00 77.44 85 ILE A C 1
ATOM 707 O O . ILE A 1 85 ? 1.085 5.504 8.931 1.00 77.44 85 ILE A O 1
ATOM 711 N N . SER A 1 86 ? -0.667 5.126 10.275 1.00 78.12 86 SER A N 1
ATOM 712 C CA . SER A 1 86 ? -1.448 4.403 9.273 1.00 78.12 86 SER A CA 1
ATOM 713 C C . SER A 1 86 ? -1.859 5.267 8.075 1.00 78.12 86 SER A C 1
ATOM 715 O O . SER A 1 86 ? -1.639 4.864 6.933 1.00 78.12 86 SER A O 1
ATOM 717 N N . ILE A 1 87 ? -2.324 6.500 8.314 1.00 83.44 87 ILE A N 1
ATOM 718 C CA . ILE A 1 87 ? -2.591 7.476 7.245 1.00 83.44 87 ILE A CA 1
ATOM 719 C C . ILE A 1 87 ? -1.322 7.768 6.454 1.00 83.44 87 ILE A C 1
ATOM 721 O O . ILE A 1 87 ? -1.343 7.804 5.225 1.00 83.44 87 ILE A O 1
ATOM 725 N N . ARG A 1 88 ? -0.192 7.930 7.148 1.00 86.00 88 ARG A N 1
ATOM 726 C CA . ARG A 1 88 ? 1.092 8.163 6.493 1.00 86.00 88 ARG A CA 1
ATOM 727 C C . ARG A 1 88 ? 1.454 7.028 5.534 1.00 86.00 88 ARG A C 1
ATOM 729 O O . ARG A 1 88 ? 1.989 7.317 4.471 1.00 86.00 88 ARG A O 1
ATOM 736 N N . TYR A 1 89 ? 1.167 5.767 5.854 1.00 85.19 89 TYR A N 1
ATOM 737 C CA . TYR A 1 89 ? 1.423 4.665 4.919 1.00 85.19 89 TYR A CA 1
ATOM 738 C C . TYR A 1 89 ? 0.534 4.703 3.686 1.00 85.19 89 TYR A C 1
ATOM 740 O O . TYR A 1 89 ? 1.036 4.448 2.596 1.00 85.19 89 TYR A O 1
ATOM 748 N N . ILE A 1 90 ? -0.740 5.057 3.847 1.00 88.50 90 ILE A N 1
ATOM 749 C CA . ILE A 1 90 ? -1.667 5.208 2.721 1.00 88.50 90 ILE A CA 1
ATOM 750 C C . ILE A 1 90 ? -1.174 6.325 1.792 1.00 88.50 90 ILE A C 1
ATOM 752 O O . ILE A 1 90 ? -1.054 6.112 0.589 1.00 88.50 90 ILE A O 1
ATOM 756 N N . ILE A 1 91 ? -0.796 7.481 2.349 1.00 90.19 91 ILE A N 1
ATOM 757 C CA . ILE A 1 91 ? -0.261 8.612 1.574 1.00 90.19 91 ILE A CA 1
ATOM 758 C C . ILE A 1 91 ? 1.059 8.240 0.888 1.00 90.19 91 ILE A C 1
ATOM 760 O O . ILE A 1 91 ? 1.256 8.565 -0.278 1.00 90.19 91 ILE A O 1
ATOM 764 N N . ILE A 1 92 ? 1.967 7.543 1.576 1.00 89.00 92 ILE A N 1
ATOM 765 C CA . ILE A 1 92 ? 3.229 7.094 0.972 1.00 89.00 92 ILE A CA 1
ATOM 766 C C . ILE A 1 92 ? 2.963 6.115 -0.178 1.00 89.00 92 ILE A C 1
ATOM 768 O O . ILE A 1 92 ? 3.569 6.262 -1.234 1.00 89.00 92 ILE A O 1
ATOM 772 N N . GLY A 1 93 ? 2.057 5.148 -0.007 1.00 89.50 93 GLY A N 1
ATOM 773 C CA . GLY A 1 93 ? 1.692 4.209 -1.072 1.00 89.50 93 GLY A CA 1
ATOM 774 C C . GLY A 1 93 ? 1.074 4.909 -2.283 1.00 89.50 93 GLY A C 1
ATOM 775 O O . GLY A 1 93 ? 1.434 4.604 -3.423 1.00 89.50 93 GLY A O 1
ATOM 776 N N . LEU A 1 94 ? 0.220 5.907 -2.037 1.00 93.25 94 LEU A N 1
ATOM 777 C CA . LEU A 1 94 ? -0.342 6.778 -3.068 1.00 93.25 94 LEU A CA 1
ATOM 778 C C . LEU A 1 94 ? 0.769 7.495 -3.846 1.00 93.25 94 LEU A C 1
ATOM 780 O O . LEU A 1 94 ? 0.820 7.397 -5.070 1.00 93.25 94 LEU A O 1
ATOM 784 N N . LEU A 1 95 ? 1.683 8.170 -3.141 1.00 93.00 95 LEU A N 1
ATOM 785 C CA . LEU A 1 95 ? 2.786 8.908 -3.757 1.00 93.00 95 LEU A CA 1
ATOM 786 C C . LEU A 1 95 ? 3.703 7.993 -4.569 1.00 93.00 95 LEU A C 1
ATOM 788 O O . LEU A 1 95 ? 4.053 8.343 -5.688 1.00 93.00 95 LEU A O 1
ATOM 792 N N . ILE A 1 96 ? 4.058 6.816 -4.050 1.00 91.50 96 ILE A N 1
ATOM 793 C CA . ILE A 1 96 ? 4.904 5.855 -4.772 1.00 91.50 96 ILE A CA 1
ATOM 794 C C . ILE A 1 96 ? 4.214 5.381 -6.057 1.00 91.50 96 ILE A C 1
ATOM 796 O O . ILE A 1 96 ? 4.863 5.292 -7.094 1.00 91.50 96 ILE A O 1
ATOM 800 N N . SER A 1 97 ? 2.905 5.122 -6.010 1.00 93.12 97 SER A N 1
ATOM 801 C CA . SER A 1 97 ? 2.145 4.692 -7.193 1.00 93.12 97 SER A CA 1
ATOM 802 C C . SER A 1 97 ? 2.054 5.806 -8.241 1.00 93.12 97 SER A C 1
ATOM 804 O O . SER A 1 97 ? 2.228 5.549 -9.428 1.00 93.12 97 SER A O 1
ATOM 806 N N . PHE A 1 98 ? 1.871 7.061 -7.815 1.00 93.06 98 PHE A N 1
ATOM 807 C CA . PHE A 1 98 ? 1.952 8.222 -8.709 1.00 93.06 98 PHE A CA 1
ATOM 808 C C . PHE A 1 98 ? 3.343 8.393 -9.317 1.00 93.06 98 PHE A C 1
ATOM 810 O O . PHE A 1 98 ? 3.462 8.607 -10.520 1.00 93.06 98 PHE A O 1
ATOM 817 N N . VAL A 1 99 ? 4.394 8.280 -8.500 1.00 91.81 99 VAL A N 1
ATOM 818 C CA . VAL A 1 99 ? 5.785 8.355 -8.960 1.00 91.81 99 VAL A CA 1
ATOM 819 C C . VAL A 1 99 ? 6.069 7.257 -9.979 1.00 91.81 99 VAL A C 1
ATOM 821 O O . VAL A 1 99 ? 6.734 7.536 -10.967 1.00 91.81 99 VAL A O 1
ATOM 824 N N . TYR A 1 100 ? 5.532 6.048 -9.796 1.00 90.69 100 TYR A N 1
ATOM 825 C CA . TYR A 1 100 ? 5.662 4.971 -10.776 1.00 90.69 100 TYR A CA 1
ATOM 826 C C . TYR A 1 100 ? 5.048 5.338 -12.130 1.00 90.69 100 TYR A C 1
ATOM 828 O O . TYR A 1 100 ? 5.711 5.192 -13.153 1.00 90.69 100 TYR A O 1
ATOM 836 N N . ILE A 1 101 ? 3.816 5.857 -12.149 1.00 90.38 101 ILE A N 1
ATOM 837 C CA . ILE A 1 101 ? 3.158 6.277 -13.396 1.00 90.38 101 ILE A CA 1
ATOM 838 C C . ILE A 1 101 ? 3.939 7.411 -14.058 1.00 90.38 101 ILE A C 1
ATOM 840 O O . ILE A 1 101 ? 4.234 7.331 -15.245 1.00 90.38 101 ILE A O 1
ATOM 844 N N . LEU A 1 102 ? 4.318 8.441 -13.295 1.00 89.62 102 LEU A N 1
ATOM 845 C CA . LEU A 1 102 ? 5.110 9.557 -13.816 1.00 89.62 102 LEU A CA 1
ATOM 846 C C . LEU A 1 102 ? 6.436 9.069 -14.399 1.00 89.62 102 LEU A C 1
ATOM 848 O O . LEU A 1 102 ? 6.802 9.475 -15.494 1.00 89.62 102 LEU A O 1
ATOM 852 N N . TYR A 1 103 ? 7.128 8.172 -13.696 1.00 87.31 103 TYR A N 1
ATOM 853 C CA . TYR A 1 103 ? 8.378 7.593 -14.172 1.00 87.31 103 TYR A CA 1
ATOM 854 C C . TYR A 1 103 ? 8.169 6.763 -15.444 1.00 87.31 103 TYR A C 1
ATOM 856 O O . TYR A 1 103 ? 8.948 6.893 -16.376 1.00 87.31 103 TYR A O 1
ATOM 864 N N . SER A 1 104 ? 7.086 5.987 -15.521 1.00 85.56 104 SER A N 1
ATOM 865 C CA . SER A 1 104 ? 6.753 5.165 -16.693 1.00 85.56 104 SER A CA 1
ATOM 866 C C . SER A 1 104 ? 6.371 5.997 -17.921 1.00 85.56 104 SER A C 1
ATOM 868 O O . SER A 1 104 ? 6.644 5.586 -19.041 1.00 85.56 104 SER A O 1
ATOM 870 N N . VAL A 1 105 ? 5.751 7.167 -17.727 1.00 83.50 105 VAL A N 1
ATOM 871 C CA . VAL A 1 105 ? 5.408 8.116 -18.806 1.00 83.50 105 VAL A CA 1
ATOM 872 C C . VAL A 1 105 ? 6.635 8.899 -19.281 1.00 83.50 105 VAL A C 1
ATOM 874 O O . VAL A 1 105 ? 6.721 9.268 -20.448 1.00 83.50 105 VAL A O 1
ATOM 877 N N . LEU A 1 106 ? 7.574 9.172 -18.375 1.00 81.56 106 LEU A N 1
ATOM 878 C CA . LEU A 1 106 ? 8.824 9.879 -18.666 1.00 81.56 106 LEU A CA 1
ATOM 879 C C . LEU A 1 106 ? 9.964 8.939 -19.090 1.00 81.56 106 LEU A C 1
ATOM 881 O O . LEU A 1 106 ? 11.076 9.411 -19.352 1.00 81.56 106 LEU A O 1
ATOM 885 N N . ASP A 1 107 ? 9.703 7.632 -19.141 1.00 73.81 107 ASP A N 1
ATOM 886 C CA . ASP A 1 107 ? 10.678 6.630 -19.555 1.00 73.81 107 ASP A CA 1
ATOM 887 C C . ASP A 1 107 ? 11.077 6.876 -21.019 1.00 73.81 107 ASP A C 1
ATOM 889 O O . ASP A 1 107 ? 10.234 7.162 -21.870 1.00 73.81 107 ASP A O 1
ATOM 893 N N . GLY A 1 108 ? 12.380 6.870 -21.297 1.00 63.28 108 GLY A N 1
ATOM 894 C CA . GLY A 1 108 ? 12.940 7.255 -22.601 1.00 63.28 108 GLY A CA 1
ATOM 895 C C . GLY A 1 108 ? 13.098 8.766 -22.866 1.00 63.28 108 GLY A C 1
ATOM 896 O O . GLY A 1 108 ? 13.817 9.129 -23.795 1.00 63.28 108 GLY A O 1
ATOM 897 N N . LEU A 1 109 ? 12.510 9.668 -22.061 1.00 61.62 109 LEU A N 1
ATOM 898 C CA . LEU A 1 109 ? 12.668 11.127 -22.247 1.00 61.62 109 LEU A CA 1
ATOM 899 C C . LEU A 1 109 ? 13.867 11.725 -21.498 1.00 61.62 109 LEU A C 1
ATOM 901 O O . LEU A 1 109 ? 14.502 12.646 -22.007 1.00 61.62 109 LEU A O 1
ATOM 905 N N . PHE A 1 110 ? 14.171 11.234 -20.292 1.00 58.88 110 PHE A N 1
ATOM 906 C CA . PHE A 1 110 ? 15.220 11.819 -19.441 1.00 58.88 110 PHE A CA 1
ATOM 907 C C . PHE A 1 110 ? 16.313 10.822 -19.036 1.00 58.88 110 PHE A C 1
ATOM 909 O O . PHE A 1 110 ? 17.488 11.156 -19.151 1.00 58.88 110 PHE A O 1
ATOM 916 N N . PHE A 1 111 ? 15.960 9.612 -18.581 1.00 58.50 111 PHE A N 1
ATOM 917 C CA . PHE A 1 111 ? 16.917 8.574 -18.167 1.00 58.50 111 PHE A CA 1
ATOM 918 C C . PHE A 1 111 ? 16.282 7.175 -18.233 1.00 58.50 111 PHE A C 1
ATOM 920 O O . PHE A 1 111 ? 15.408 6.870 -17.421 1.00 58.50 111 PHE A O 1
ATOM 927 N N . GLU A 1 112 ? 16.764 6.300 -19.120 1.00 66.44 112 GLU A N 1
ATOM 928 C CA . GLU A 1 112 ? 16.412 4.871 -19.103 1.00 66.44 112 GLU A CA 1
ATOM 929 C C . GLU A 1 112 ? 17.236 4.153 -18.026 1.00 66.44 112 GLU A C 1
ATOM 931 O O . GLU A 1 112 ? 18.421 3.862 -18.203 1.00 66.44 112 GLU A O 1
ATOM 936 N N . SER A 1 113 ? 16.625 3.868 -16.877 1.00 75.88 113 SER A N 1
ATOM 937 C CA . SER A 1 113 ? 17.262 3.063 -15.834 1.00 75.88 113 SER A CA 1
ATOM 938 C C . SER A 1 113 ? 16.330 1.964 -15.356 1.00 75.88 113 SER A C 1
ATOM 940 O O . SER A 1 113 ? 15.476 2.166 -14.492 1.00 75.88 113 SER A O 1
ATOM 942 N N . VAL A 1 114 ? 16.570 0.752 -15.865 1.00 78.81 114 VAL A N 1
ATOM 943 C CA . VAL A 1 114 ? 15.877 -0.478 -15.443 1.00 78.81 114 VAL A CA 1
ATOM 944 C C . VAL A 1 114 ? 15.957 -0.665 -13.923 1.00 78.81 114 VAL A C 1
ATOM 946 O O . VAL A 1 114 ? 15.007 -1.136 -13.297 1.00 78.81 114 VAL A O 1
ATOM 949 N N . PHE A 1 115 ? 17.062 -0.243 -13.298 1.00 78.56 115 PHE A N 1
ATOM 950 C CA . PHE A 1 115 ? 17.227 -0.293 -11.846 1.00 78.56 115 PHE A CA 1
ATOM 951 C C . PHE A 1 115 ? 16.229 0.602 -11.108 1.00 78.56 115 PHE A C 1
ATOM 953 O O . PHE A 1 115 ? 15.570 0.151 -10.173 1.00 78.56 115 PHE A O 1
ATOM 960 N N . ILE A 1 116 ? 16.099 1.862 -11.525 1.00 81.19 116 ILE A N 1
ATOM 961 C CA . ILE A 1 116 ? 15.191 2.812 -10.875 1.00 81.19 116 ILE A CA 1
ATOM 962 C C . ILE A 1 116 ? 13.743 2.381 -11.118 1.00 81.19 116 ILE A C 1
ATOM 964 O O . ILE A 1 116 ? 12.957 2.327 -10.171 1.00 81.19 116 ILE A O 1
ATOM 968 N N . HIS A 1 117 ? 13.418 1.980 -12.348 1.00 82.81 117 HIS A N 1
ATOM 969 C CA . HIS A 1 117 ? 12.086 1.510 -12.713 1.00 82.81 117 HIS A CA 1
ATOM 970 C C . HIS A 1 117 ? 11.665 0.289 -11.868 1.00 82.81 117 HIS A C 1
ATOM 972 O O . HIS A 1 117 ? 10.597 0.281 -11.251 1.00 82.81 117 HIS A O 1
ATOM 978 N N . SER A 1 118 ? 12.535 -0.722 -11.763 1.00 82.75 118 SER A N 1
ATOM 979 C CA . SER A 1 118 ? 12.287 -1.926 -10.952 1.00 82.75 118 SER A CA 1
ATOM 980 C C . SER A 1 118 ? 12.209 -1.634 -9.450 1.00 82.75 118 SER A C 1
ATOM 982 O O . SER A 1 118 ? 11.377 -2.215 -8.751 1.00 82.75 118 SER A O 1
ATOM 984 N N . LEU A 1 119 ? 13.017 -0.697 -8.945 1.00 84.56 119 LEU A N 1
ATOM 985 C CA . LEU A 1 119 ? 12.981 -0.272 -7.547 1.00 84.56 119 LEU A CA 1
ATOM 986 C C . LEU A 1 119 ? 11.644 0.380 -7.190 1.00 84.56 119 LEU A C 1
ATOM 988 O O . LEU A 1 119 ? 11.038 0.024 -6.176 1.00 84.56 119 LEU A O 1
ATOM 992 N N . ILE A 1 120 ? 11.171 1.317 -8.016 1.00 87.69 120 ILE A N 1
ATOM 993 C CA . ILE A 1 120 ? 9.892 2.001 -7.794 1.00 87.69 120 ILE A CA 1
ATOM 994 C C . ILE A 1 120 ? 8.741 0.992 -7.884 1.00 87.69 120 ILE A C 1
ATOM 996 O O . ILE A 1 120 ? 7.855 1.002 -7.028 1.00 87.69 120 ILE A O 1
ATOM 1000 N N . LEU A 1 121 ? 8.793 0.069 -8.850 1.00 88.25 121 LEU A N 1
ATOM 1001 C CA . LEU A 1 121 ? 7.806 -0.999 -8.999 1.00 88.25 121 LEU A CA 1
ATOM 1002 C C . LEU A 1 121 ? 7.703 -1.864 -7.733 1.00 88.25 121 LEU A C 1
ATOM 1004 O O . LEU A 1 121 ? 6.614 -2.088 -7.203 1.00 88.25 121 LEU A O 1
ATOM 1008 N N . LEU A 1 122 ? 8.835 -2.331 -7.203 1.00 87.88 122 LEU A N 1
ATOM 1009 C CA . LEU A 1 122 ? 8.855 -3.144 -5.986 1.00 87.88 122 LEU A CA 1
ATOM 1010 C C . LEU A 1 122 ? 8.382 -2.360 -4.761 1.00 87.88 122 LEU A C 1
ATOM 1012 O O . LEU A 1 122 ? 7.629 -2.892 -3.944 1.00 87.88 122 LEU A O 1
ATOM 1016 N N . MET A 1 123 ? 8.773 -1.090 -4.645 1.00 87.56 123 MET A N 1
ATOM 1017 C CA . MET A 1 123 ? 8.295 -0.203 -3.583 1.00 87.56 123 MET A CA 1
ATOM 1018 C C . MET A 1 123 ? 6.776 -0.027 -3.627 1.00 87.56 123 MET A C 1
ATOM 1020 O O . MET A 1 123 ? 6.124 -0.033 -2.579 1.00 87.56 123 MET A O 1
ATOM 1024 N N . MET A 1 124 ? 6.201 0.078 -4.825 1.00 91.00 124 MET A N 1
ATOM 1025 C CA . MET A 1 124 ? 4.759 0.178 -5.022 1.00 91.00 124 MET A CA 1
ATOM 1026 C C . MET A 1 124 ? 4.044 -1.061 -4.466 1.00 91.00 124 MET A C 1
ATOM 1028 O O . MET A 1 124 ? 3.164 -0.925 -3.610 1.00 91.00 124 MET A O 1
ATOM 1032 N N . PHE A 1 125 ? 4.468 -2.267 -4.853 1.00 90.00 125 PHE A N 1
ATOM 1033 C CA . PHE A 1 125 ? 3.891 -3.514 -4.333 1.00 90.00 125 PHE A CA 1
ATOM 1034 C C . PHE A 1 125 ? 4.094 -3.684 -2.825 1.00 90.00 125 PHE A C 1
ATOM 1036 O O . PHE A 1 125 ? 3.164 -4.063 -2.113 1.00 90.00 125 PHE A O 1
ATOM 1043 N N . LEU A 1 126 ? 5.279 -3.354 -2.308 1.00 89.06 126 LEU A N 1
ATOM 1044 C CA . LEU A 1 126 ? 5.561 -3.445 -0.877 1.00 89.06 126 LEU A CA 1
ATOM 1045 C C . LEU A 1 126 ? 4.658 -2.506 -0.063 1.00 89.06 126 LEU A C 1
ATOM 1047 O O . LEU A 1 126 ? 4.174 -2.880 1.009 1.00 89.06 126 LEU A O 1
ATOM 1051 N N . SER A 1 127 ? 4.392 -1.302 -0.581 1.00 88.19 127 SER A N 1
ATOM 1052 C CA . SER A 1 127 ? 3.460 -0.359 0.044 1.00 88.19 127 SER A CA 1
ATOM 1053 C C . SER A 1 127 ? 2.032 -0.916 0.087 1.00 88.19 127 SER A C 1
ATOM 1055 O O . SER A 1 127 ? 1.381 -0.834 1.130 1.00 88.19 127 SER A O 1
ATOM 1057 N N . CYS A 1 128 ? 1.595 -1.582 -0.986 1.00 88.56 128 CYS A N 1
ATOM 1058 C CA . CYS A 1 128 ? 0.277 -2.207 -1.078 1.00 88.56 128 CYS A CA 1
ATOM 1059 C C . CYS A 1 128 ? 0.127 -3.336 -0.056 1.00 88.56 128 CYS A C 1
ATOM 1061 O O . CYS A 1 128 ? -0.846 -3.358 0.700 1.00 88.56 128 CYS A O 1
ATOM 1063 N N . ILE A 1 129 ? 1.121 -4.223 0.043 1.00 88.00 129 ILE A N 1
ATOM 1064 C CA . ILE A 1 129 ? 1.135 -5.315 1.028 1.00 88.00 129 ILE A CA 1
ATOM 1065 C C . ILE A 1 129 ? 1.067 -4.751 2.448 1.00 88.00 129 ILE A C 1
ATOM 1067 O O . ILE A 1 129 ? 0.275 -5.214 3.267 1.00 88.00 129 ILE A O 1
ATOM 1071 N N . ARG A 1 130 ? 1.861 -3.716 2.745 1.00 84.75 130 ARG A N 1
ATOM 1072 C CA . ARG A 1 130 ? 1.874 -3.072 4.063 1.00 84.75 130 ARG A CA 1
ATOM 1073 C C . ARG A 1 130 ? 0.510 -2.488 4.431 1.00 84.75 130 ARG A C 1
ATOM 1075 O O . ARG A 1 130 ? 0.041 -2.719 5.545 1.00 84.75 130 ARG A O 1
ATOM 1082 N N . VAL A 1 131 ? -0.114 -1.735 3.526 1.00 85.31 131 VAL A N 1
ATOM 1083 C CA . VAL A 1 131 ? -1.443 -1.152 3.766 1.00 85.31 131 VAL A CA 1
ATOM 1084 C C . VAL A 1 131 ? -2.489 -2.257 3.917 1.00 85.31 131 VAL A C 1
ATOM 1086 O O . VAL A 1 131 ? -3.291 -2.207 4.846 1.00 85.31 131 VAL A O 1
ATOM 1089 N N . SER A 1 132 ? -2.423 -3.299 3.089 1.00 85.06 132 SER A N 1
ATOM 1090 C CA . SER A 1 132 ? -3.335 -4.446 3.157 1.00 85.06 132 SER A CA 1
ATOM 1091 C C . SER A 1 132 ? -3.251 -5.170 4.501 1.00 85.06 132 SER A C 1
ATOM 1093 O O . SER A 1 132 ? -4.276 -5.406 5.135 1.00 85.06 132 SER A O 1
ATOM 1095 N N . LEU A 1 133 ? -2.040 -5.461 4.989 1.00 83.88 133 LEU A N 1
ATOM 1096 C CA . LEU A 1 133 ? -1.838 -6.077 6.304 1.00 83.88 133 LEU A CA 1
ATOM 1097 C C . LEU A 1 133 ? -2.424 -5.218 7.425 1.00 83.88 133 LEU A C 1
ATOM 1099 O O . LEU A 1 133 ? -3.082 -5.744 8.320 1.00 83.88 133 LEU A O 1
ATOM 1103 N N . PHE A 1 134 ? -2.218 -3.900 7.367 1.00 78.38 134 PHE A N 1
ATOM 1104 C CA . PHE A 1 134 ? -2.772 -2.983 8.357 1.00 78.38 134 PHE A CA 1
ATOM 1105 C C . PHE A 1 134 ? -4.309 -3.019 8.368 1.00 78.38 134 PHE A C 1
ATOM 1107 O O . PHE A 1 134 ? -4.915 -3.165 9.430 1.00 78.38 134 PHE A O 1
ATOM 1114 N N . VAL A 1 135 ? -4.934 -2.945 7.191 1.00 80.19 135 VAL A N 1
ATOM 1115 C CA . VAL A 1 135 ? -6.395 -2.995 7.044 1.00 80.19 135 VAL A CA 1
ATOM 1116 C C . VAL A 1 135 ? -6.956 -4.336 7.528 1.00 80.19 135 VAL A C 1
ATOM 1118 O O . VAL A 1 135 ? -7.933 -4.349 8.271 1.00 80.19 135 VAL A O 1
ATOM 1121 N N . VAL A 1 136 ? -6.319 -5.461 7.187 1.00 83.12 136 VAL A N 1
ATOM 1122 C CA . VAL A 1 136 ? -6.745 -6.801 7.632 1.00 83.12 136 VAL A CA 1
ATOM 1123 C C . VAL A 1 136 ? -6.667 -6.941 9.151 1.00 83.12 136 VAL A C 1
ATOM 1125 O O . VAL A 1 136 ? -7.626 -7.398 9.773 1.00 83.12 136 VAL A O 1
ATOM 1128 N N . VAL A 1 137 ? -5.553 -6.532 9.766 1.00 77.69 137 VAL A N 1
ATOM 1129 C CA . VAL A 1 137 ? -5.387 -6.579 11.230 1.00 77.69 137 VAL A CA 1
ATOM 1130 C C . VAL A 1 137 ? -6.476 -5.765 11.919 1.00 77.69 137 VAL A C 1
ATOM 1132 O O . VAL A 1 137 ? -7.043 -6.203 12.922 1.00 77.69 137 VAL A O 1
ATOM 1135 N N . TRP A 1 138 ? -6.793 -4.597 11.371 1.00 75.81 138 TRP A N 1
ATOM 1136 C CA . TRP A 1 138 ? -7.832 -3.747 11.919 1.00 75.81 138 TRP A CA 1
ATOM 1137 C C . TRP A 1 138 ? -9.237 -4.355 11.748 1.00 75.81 138 TRP A C 1
ATOM 1139 O O . TRP A 1 138 ? -9.971 -4.452 12.732 1.00 75.81 138 TRP A O 1
ATOM 1149 N N . LEU A 1 139 ? -9.589 -4.874 10.569 1.00 77.06 139 LEU A N 1
ATOM 1150 C CA . LEU A 1 139 ? -10.872 -5.557 10.351 1.00 77.06 139 LEU A CA 1
ATOM 1151 C C . LEU A 1 139 ? -11.063 -6.754 11.293 1.00 77.06 139 LEU A C 1
ATOM 1153 O O . LEU A 1 139 ? -12.132 -6.923 11.881 1.00 77.06 139 LEU A O 1
ATOM 1157 N N . LEU A 1 140 ? -10.021 -7.567 11.487 1.00 79.56 140 LEU A N 1
ATOM 1158 C CA . LEU A 1 140 ? -10.053 -8.690 12.426 1.00 79.56 140 LEU A CA 1
ATOM 1159 C C . LEU A 1 140 ? -10.306 -8.220 13.862 1.00 79.56 140 LEU A C 1
ATOM 1161 O O . LEU A 1 140 ? -11.092 -8.834 14.587 1.00 79.56 140 LEU A O 1
ATOM 1165 N N . TYR A 1 141 ? -9.676 -7.119 14.269 1.00 75.38 141 TYR A N 1
ATOM 1166 C CA . TYR A 1 141 ? -9.878 -6.535 15.590 1.00 75.38 141 TYR A CA 1
ATOM 1167 C C . TYR A 1 141 ? -11.323 -6.052 15.802 1.00 75.38 141 TYR A C 1
ATOM 1169 O O . TYR A 1 141 ? -11.895 -6.278 16.875 1.00 75.38 141 TYR A O 1
ATOM 1177 N N . ASP A 1 142 ? -11.943 -5.457 14.781 1.00 74.00 142 ASP A N 1
ATOM 1178 C CA . ASP A 1 142 ? -13.337 -4.996 14.834 1.00 74.00 142 ASP A CA 1
ATOM 1179 C C . ASP A 1 142 ? -14.315 -6.160 14.945 1.00 74.00 142 ASP A C 1
ATOM 1181 O O . ASP A 1 142 ? -15.200 -6.143 15.804 1.00 74.00 142 ASP A O 1
ATOM 1185 N N . ILE A 1 143 ? -14.110 -7.213 14.151 1.00 79.12 143 ILE A N 1
ATOM 1186 C CA . ILE A 1 143 ? -14.933 -8.428 14.193 1.00 79.12 143 ILE A CA 1
ATOM 1187 C C . ILE A 1 143 ? -14.867 -9.082 15.579 1.00 79.12 143 ILE A C 1
ATOM 1189 O O . ILE A 1 143 ? -15.901 -9.446 16.145 1.00 79.12 143 ILE A O 1
ATOM 1193 N N . LEU A 1 144 ? -13.669 -9.213 16.156 1.00 75.94 144 LEU A N 1
ATOM 1194 C CA . LEU A 1 144 ? -13.484 -9.813 17.480 1.00 75.94 144 LEU A CA 1
ATOM 1195 C C . LEU A 1 144 ? -14.151 -8.985 18.585 1.00 75.94 144 LEU A C 1
ATOM 1197 O O . LEU A 1 144 ? -14.824 -9.535 19.458 1.00 75.94 144 LEU A O 1
ATOM 1201 N N . ASN A 1 145 ? -14.015 -7.660 18.535 1.00 69.88 145 ASN A N 1
ATOM 1202 C CA . ASN A 1 145 ? -14.628 -6.777 19.524 1.00 69.88 145 ASN A CA 1
ATOM 1203 C C . ASN A 1 145 ? -16.152 -6.701 19.400 1.00 69.88 145 ASN A C 1
ATOM 1205 O O . ASN A 1 145 ? -16.831 -6.602 20.425 1.00 69.88 145 ASN A O 1
ATOM 1209 N N . LYS A 1 146 ? -16.700 -6.753 18.181 1.00 69.56 146 LYS A N 1
ATOM 1210 C CA . LYS A 1 146 ? -18.151 -6.773 17.961 1.00 69.56 146 LYS A CA 1
ATOM 1211 C C . LYS A 1 146 ? -18.771 -8.042 18.550 1.00 69.56 146 LYS A C 1
ATOM 1213 O O . LYS A 1 146 ? -19.710 -7.937 19.335 1.00 69.56 146 LYS A O 1
ATOM 1218 N N . LYS A 1 147 ? -18.148 -9.205 18.313 1.00 60.28 147 LYS A N 1
ATOM 1219 C CA . LYS A 1 147 ? -18.533 -10.484 18.942 1.00 60.28 147 LYS A CA 1
ATOM 1220 C C . LYS A 1 147 ? -18.480 -10.436 20.474 1.00 60.28 147 LYS A C 1
ATOM 1222 O O . LYS A 1 147 ? -19.325 -11.026 21.141 1.00 60.28 147 LYS A O 1
ATOM 1227 N N . MET A 1 148 ? -17.507 -9.729 21.059 1.00 56.22 148 MET A N 1
ATOM 1228 C CA . MET A 1 148 ? -17.446 -9.559 22.517 1.00 56.22 148 MET A CA 1
ATOM 1229 C C . MET A 1 148 ? -18.568 -8.675 23.077 1.00 56.22 148 MET A C 1
ATOM 1231 O O . MET A 1 148 ? -19.023 -8.939 24.187 1.00 56.22 148 MET A O 1
ATOM 1235 N N . LYS A 1 149 ? -18.992 -7.623 22.362 1.00 59.94 149 LYS A N 1
ATOM 1236 C CA . LYS A 1 149 ? -20.100 -6.760 22.809 1.00 59.94 149 LYS A CA 1
ATOM 1237 C C . LYS A 1 149 ? -21.441 -7.493 22.745 1.00 59.94 149 LYS A C 1
ATOM 1239 O O . LYS A 1 149 ? -22.130 -7.529 23.756 1.00 59.94 149 LYS A O 1
ATOM 1244 N N . GLU A 1 150 ? -21.737 -8.170 21.634 1.00 61.62 150 GLU A N 1
ATOM 1245 C CA . GLU A 1 150 ? -22.966 -8.970 21.49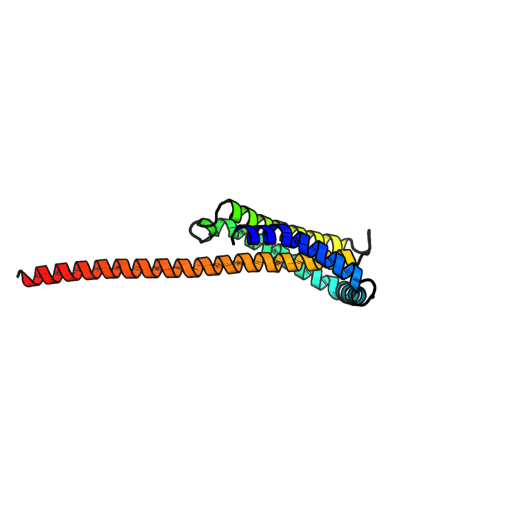1 1.00 61.62 150 GLU A CA 1
ATOM 1246 C C . GLU A 1 150 ? -23.092 -10.033 22.593 1.00 61.62 150 GLU A C 1
ATOM 1248 O O . GLU A 1 150 ? -24.141 -10.150 23.219 1.00 61.62 150 GLU A O 1
ATOM 1253 N N . ASN A 1 151 ? -22.006 -10.741 22.926 1.00 57.41 151 ASN A N 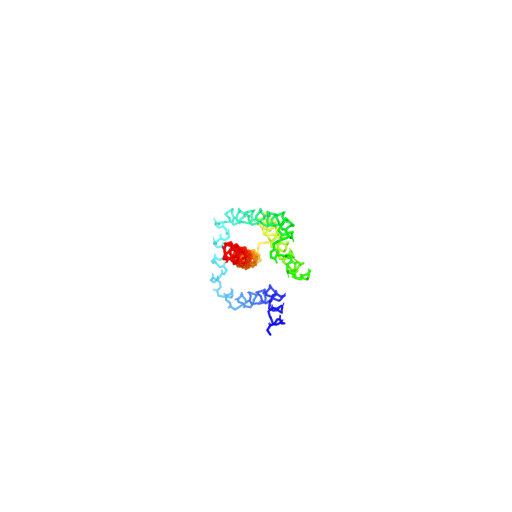1
ATOM 1254 C CA . ASN A 1 151 ? -22.031 -11.721 24.018 1.00 57.41 151 ASN A CA 1
ATOM 1255 C C . ASN A 1 151 ? -22.293 -11.098 25.400 1.00 57.41 151 ASN A C 1
ATOM 1257 O O . ASN A 1 151 ? -22.932 -11.729 26.240 1.00 57.41 151 ASN A O 1
ATOM 1261 N N . LYS A 1 152 ? -21.819 -9.872 25.658 1.00 58.81 152 LYS A N 1
ATOM 1262 C CA . LYS A 1 152 ? -22.071 -9.178 26.932 1.00 58.81 152 LYS A CA 1
ATOM 1263 C C . LYS A 1 152 ? -23.511 -8.685 27.047 1.00 58.81 152 LYS A C 1
ATOM 1265 O O . LYS A 1 152 ? -24.087 -8.796 28.125 1.00 58.81 152 LYS A O 1
ATOM 1270 N N . ASP A 1 153 ? -24.087 -8.186 25.958 1.00 62.41 153 ASP A N 1
ATOM 1271 C CA . ASP A 1 153 ? -25.471 -7.703 25.945 1.00 62.41 153 ASP A CA 1
ATOM 1272 C C . ASP A 1 153 ? -26.471 -8.862 26.077 1.00 62.41 153 ASP A C 1
ATOM 1274 O O . ASP A 1 153 ? -27.447 -8.762 26.825 1.00 62.41 153 ASP A O 1
ATOM 1278 N N . VAL A 1 154 ? -26.189 -10.007 25.442 1.00 64.06 154 VAL A N 1
ATOM 1279 C CA . VAL A 1 154 ? -26.973 -11.242 25.618 1.00 64.06 154 VAL A CA 1
ATOM 1280 C C . VAL A 1 154 ? -26.922 -11.726 27.072 1.00 64.06 154 VAL A C 1
ATOM 1282 O O . VAL A 1 154 ? -27.958 -12.060 27.644 1.00 64.06 154 VAL A O 1
ATOM 1285 N N . ASP A 1 155 ? -25.746 -11.717 27.702 1.00 71.81 155 ASP A N 1
ATOM 1286 C CA . ASP A 1 155 ? -25.581 -12.146 29.095 1.00 71.81 155 ASP A CA 1
ATOM 1287 C C . ASP A 1 155 ? -26.224 -11.172 30.106 1.00 71.81 155 ASP A C 1
ATOM 1289 O O . ASP A 1 155 ? -26.798 -11.588 31.115 1.00 71.81 155 ASP A O 1
ATOM 1293 N N . TYR A 1 156 ? -26.200 -9.865 29.827 1.00 71.00 156 TYR A N 1
ATOM 1294 C CA . TYR A 1 156 ? -26.902 -8.871 30.641 1.00 71.00 156 TYR A CA 1
ATOM 1295 C C . TYR A 1 156 ? -28.421 -9.059 30.577 1.00 71.00 156 TYR A C 1
ATOM 1297 O O . TYR A 1 156 ? -29.072 -9.167 31.618 1.00 71.00 156 TYR A O 1
ATOM 1305 N N . ASN A 1 157 ? -28.985 -9.169 29.371 1.00 74.75 157 ASN A N 1
ATOM 1306 C CA . ASN A 1 157 ? -30.421 -9.378 29.189 1.00 74.75 157 ASN A CA 1
ATOM 1307 C C . ASN A 1 157 ? -30.884 -10.702 29.802 1.00 74.75 157 ASN A C 1
ATOM 1309 O O . ASN A 1 157 ? -31.932 -10.748 30.447 1.00 74.75 157 ASN A O 1
ATOM 1313 N N . LYS A 1 158 ? -30.073 -11.758 29.689 1.00 79.25 158 LYS A N 1
ATOM 1314 C CA . LYS A 1 158 ? -30.333 -13.039 30.348 1.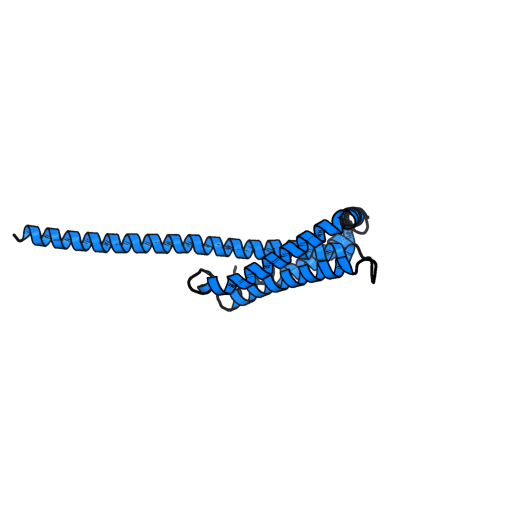00 79.25 158 LYS A CA 1
ATOM 1315 C C . LYS A 1 158 ? -30.363 -12.901 31.874 1.00 79.25 158 LYS A C 1
ATOM 1317 O O . LYS A 1 158 ? -31.304 -13.377 32.502 1.00 79.25 158 LYS A O 1
ATOM 1322 N N . ARG A 1 159 ? -29.409 -12.176 32.472 1.00 80.50 159 ARG A N 1
ATOM 1323 C CA . ARG A 1 159 ? -29.396 -11.894 33.921 1.00 80.50 159 ARG A CA 1
ATOM 1324 C C . ARG A 1 159 ? -30.588 -11.062 34.388 1.00 80.50 159 ARG A C 1
ATOM 1326 O O . ARG A 1 159 ? -31.111 -11.310 35.473 1.00 80.50 159 ARG A O 1
ATOM 1333 N N . VAL A 1 160 ? -31.016 -10.072 33.608 1.00 78.31 160 VAL A N 1
ATOM 1334 C CA . VAL A 1 160 ? -32.214 -9.276 33.920 1.00 78.31 160 VAL A CA 1
ATOM 1335 C C . VAL A 1 160 ? -33.463 -10.154 33.865 1.00 78.31 160 VAL A C 1
ATOM 1337 O O . VAL A 1 160 ? -34.273 -10.114 34.789 1.00 78.31 160 VAL A O 1
ATOM 1340 N N . TYR A 1 161 ? -33.581 -11.003 32.843 1.00 80.81 161 TYR A N 1
ATOM 1341 C CA . TYR A 1 161 ? -34.692 -11.940 32.704 1.00 80.81 161 TYR A CA 1
ATOM 1342 C C . TYR A 1 161 ? -34.754 -12.950 33.859 1.00 80.81 161 TYR A C 1
ATOM 1344 O O . TYR A 1 161 ? -35.812 -13.148 34.449 1.00 80.81 161 TYR A O 1
ATOM 1352 N N . GLU A 1 162 ? -33.621 -13.541 34.249 1.00 82.38 162 GLU A N 1
ATOM 1353 C CA . GLU A 1 162 ? -33.543 -14.456 35.396 1.00 82.38 162 GLU A CA 1
ATOM 1354 C C . GLU A 1 162 ? -33.936 -13.770 36.713 1.00 82.38 162 GLU A C 1
ATOM 1356 O O . GLU A 1 162 ? -34.659 -14.348 37.525 1.00 82.38 162 GLU A O 1
ATOM 1361 N N . ARG A 1 163 ? -33.530 -12.510 36.917 1.00 84.44 163 ARG A N 1
ATOM 1362 C CA . ARG A 1 163 ? -33.941 -11.723 38.091 1.00 84.44 163 ARG A CA 1
ATOM 1363 C C . ARG A 1 163 ? -35.441 -11.439 38.100 1.00 84.44 163 ARG A C 1
ATOM 1365 O O . ARG A 1 163 ? -36.067 -11.600 39.143 1.00 84.44 163 ARG A O 1
ATOM 1372 N N . LEU A 1 164 ? -36.014 -11.044 36.964 1.00 86.31 164 LEU A N 1
ATOM 1373 C CA . LEU A 1 164 ? -37.453 -10.799 36.832 1.00 86.31 164 LEU A CA 1
ATOM 1374 C C . LEU A 1 164 ? -38.262 -12.075 37.083 1.00 86.31 164 LEU A C 1
ATOM 1376 O O . LEU A 1 164 ? -39.224 -12.047 37.847 1.00 86.31 164 LEU A O 1
ATOM 1380 N N . LYS A 1 165 ? -37.820 -13.206 36.525 1.00 87.12 165 LYS A N 1
ATOM 1381 C CA . LYS A 1 165 ? -38.440 -14.515 36.745 1.00 87.12 165 LYS A CA 1
ATOM 1382 C C . LYS A 1 165 ? -38.420 -14.920 38.223 1.00 87.12 165 LYS A C 1
ATOM 1384 O O . LYS A 1 165 ? -39.447 -15.331 38.754 1.00 87.12 165 LYS A O 1
ATOM 1389 N N . ASN A 1 166 ? -37.290 -14.738 38.910 1.00 86.81 166 ASN A N 1
ATOM 1390 C CA . ASN A 1 166 ? -37.184 -15.024 40.345 1.00 86.81 166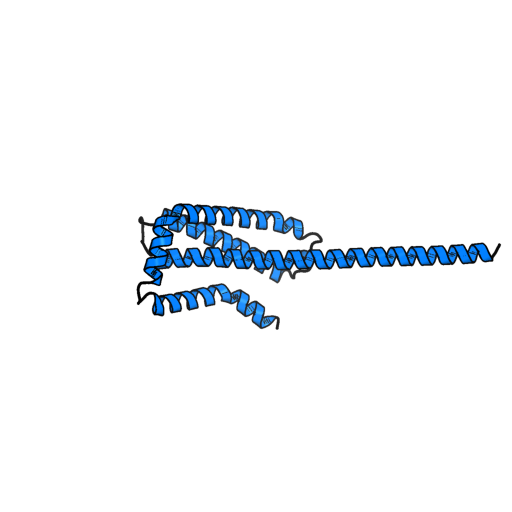 ASN A CA 1
ATOM 1391 C C . ASN A 1 166 ? -38.132 -14.153 41.187 1.00 86.81 166 ASN A C 1
ATOM 1393 O O . ASN A 1 166 ? -38.722 -14.639 42.150 1.00 86.81 166 ASN A O 1
ATOM 1397 N N . ILE A 1 167 ? -38.308 -12.877 40.828 1.00 88.19 167 ILE A N 1
ATOM 1398 C CA . ILE A 1 167 ? -39.262 -11.982 41.501 1.00 88.19 167 ILE A CA 1
ATOM 1399 C C . ILE A 1 167 ? -40.703 -12.465 41.280 1.00 88.19 167 ILE A C 1
ATOM 1401 O O . ILE A 1 167 ? -41.493 -12.498 42.225 1.00 88.19 167 ILE A O 1
ATOM 1405 N N . GLU A 1 168 ? -41.044 -12.879 40.059 1.00 82.50 168 GLU A N 1
ATOM 1406 C CA . GLU A 1 168 ? -42.376 -13.388 39.724 1.00 82.50 168 GLU A CA 1
ATOM 1407 C C . GLU A 1 168 ? -42.707 -14.695 40.469 1.00 82.50 168 GLU A C 1
ATOM 1409 O O . GLU A 1 168 ? -43.809 -14.850 41.001 1.00 82.50 168 GLU A O 1
ATOM 1414 N N . GLU A 1 169 ? -41.749 -15.618 40.579 1.00 84.94 169 GLU A N 1
ATOM 1415 C CA . GLU A 1 169 ? -41.910 -16.869 41.331 1.00 84.94 169 GLU A CA 1
ATOM 1416 C C . GLU A 1 169 ? -42.114 -16.627 42.836 1.00 84.94 169 GLU A C 1
ATOM 1418 O O . GLU A 1 169 ? -42.953 -17.281 43.463 1.00 84.94 169 GLU A O 1
ATOM 1423 N N . VAL A 1 170 ? -41.403 -15.658 43.424 1.00 85.31 170 VAL A N 1
ATOM 1424 C CA . VAL A 1 170 ? -41.595 -15.258 44.830 1.00 85.31 170 VAL A CA 1
ATOM 1425 C C . VAL A 1 170 ? -42.976 -14.634 45.048 1.00 85.31 170 VAL A C 1
ATOM 1427 O O . VAL A 1 170 ? -43.627 -14.923 46.053 1.00 85.31 170 VAL A O 1
ATOM 1430 N N . LEU A 1 171 ? -43.449 -13.808 44.111 1.00 78.75 171 LEU A N 1
ATOM 1431 C CA . LEU A 1 171 ? -44.786 -13.213 44.171 1.00 78.75 171 LEU A CA 1
ATOM 1432 C C . LEU A 1 171 ? -45.894 -14.266 44.045 1.00 78.75 171 LEU A C 1
ATOM 1434 O O . LEU A 1 171 ? -46.892 -14.175 44.757 1.00 78.75 171 LEU A O 1
ATOM 1438 N N . LYS A 1 172 ? -45.713 -15.288 43.200 1.00 78.44 172 LYS A N 1
ATOM 1439 C CA . LYS A 1 172 ? -46.659 -16.409 43.068 1.00 78.44 172 LYS A CA 1
ATOM 1440 C C . LYS A 1 172 ? -46.734 -17.281 44.321 1.00 78.44 172 LYS A C 1
ATOM 1442 O O . LYS A 1 172 ? -47.823 -17.714 44.658 1.00 78.44 172 LYS A O 1
ATOM 1447 N N . LYS A 1 173 ? -45.621 -17.504 45.028 1.00 71.88 173 LYS A N 1
ATOM 1448 C CA . LYS A 1 173 ? -45.590 -18.278 46.290 1.00 71.88 173 LYS A CA 1
ATOM 1449 C C . LYS A 1 173 ? -46.196 -17.555 47.499 1.00 71.88 173 LYS A C 1
ATOM 1451 O O . LYS A 1 173 ? -46.411 -18.189 48.525 1.00 71.88 173 LYS A O 1
ATOM 1456 N N . LYS A 1 174 ? -46.396 -16.236 47.415 1.00 58.91 174 LYS A N 1
ATOM 1457 C CA . LYS A 1 174 ? -47.013 -15.423 48.477 1.00 58.91 174 LYS A CA 1
ATOM 1458 C C . LYS A 1 174 ? -48.538 -15.292 48.354 1.00 58.91 174 LYS A C 1
ATOM 1460 O O . LYS A 1 174 ? -49.140 -14.698 49.245 1.00 58.91 174 LYS A O 1
ATOM 1465 N N . LYS A 1 175 ? -49.133 -15.791 47.269 1.00 49.09 175 LYS A N 1
ATOM 1466 C CA . LYS A 1 175 ? -50.583 -15.982 47.127 1.00 49.09 175 LYS A CA 1
ATOM 1467 C C . LYS A 1 175 ? -50.952 -17.399 47.534 1.00 49.09 175 LYS A C 1
ATOM 1469 O O . LYS A 1 175 ? -52.067 -17.544 48.069 1.00 49.09 175 LYS A O 1
#

Sequence (175 aa):
MKKIWVLIEKYLLFIFFVLYSLIYWFLGHNNILNSVFKLIIDKRNDVLVNVASIFIGMYISILLIYPSYMIGGGLDKLSKKNYLISIRYIIIGLLISFVYILYSVLDGLFFESVFIHSLILLMMFLSCIRVSLFVVVWLLYDILNKKMKENKDVDYNKRVYERLKNIEEVLKKKK

Radius of gyration: 25.99 Å; chains: 1; bounding box: 77×30×71 Å

pLDDT: mean 76.79, std 12.16, range [38.72, 94.81]